Protein AF-A0A960UZA4-F1 (afdb_monomer_lite)

Structure (mmCIF, N/CA/C/O backbone):
data_AF-A0A960UZA4-F1
#
_entry.id   AF-A0A960UZA4-F1
#
loop_
_atom_site.group_PDB
_atom_site.id
_atom_site.type_symbol
_atom_site.label_atom_id
_atom_site.label_alt_id
_atom_site.label_comp_id
_atom_site.label_asym_id
_atom_site.label_entity_id
_atom_site.label_seq_id
_atom_site.pdbx_PDB_ins_code
_atom_site.Cartn_x
_atom_site.Cartn_y
_atom_site.Cartn_z
_atom_site.occupancy
_atom_site.B_iso_or_equiv
_atom_site.auth_seq_id
_atom_site.auth_comp_id
_atom_site.auth_asym_id
_atom_site.auth_atom_id
_atom_site.pdbx_PDB_model_num
ATOM 1 N N . MET A 1 1 ? 14.190 11.436 -25.685 1.00 43.66 1 MET A N 1
ATOM 2 C CA . MET A 1 1 ? 12.864 10.957 -26.119 1.00 43.66 1 MET A CA 1
ATOM 3 C C . MET A 1 1 ? 12.050 10.851 -24.860 1.00 43.66 1 MET A C 1
ATOM 5 O O . MET A 1 1 ? 12.507 10.187 -23.941 1.00 43.66 1 MET A O 1
ATOM 9 N N . ASP A 1 2 ? 10.982 11.631 -24.766 1.00 56.88 2 ASP A N 1
ATOM 10 C CA . ASP A 1 2 ? 10.363 11.981 -23.489 1.00 56.88 2 ASP A CA 1
ATOM 11 C C . ASP A 1 2 ? 9.795 10.731 -22.810 1.00 56.88 2 ASP A C 1
ATOM 13 O O . ASP A 1 2 ? 8.869 10.106 -23.314 1.00 56.88 2 ASP A O 1
ATOM 17 N N . SER A 1 3 ? 10.399 10.323 -21.692 1.00 65.19 3 SER A N 1
ATOM 18 C CA . SER A 1 3 ? 10.032 9.119 -20.935 1.00 65.19 3 SER A CA 1
ATOM 19 C C . SER A 1 3 ? 8.901 9.358 -19.929 1.00 65.19 3 SER A C 1
ATOM 21 O O . SER A 1 3 ? 8.613 8.492 -19.103 1.00 65.19 3 SER A O 1
ATOM 23 N N . PHE A 1 4 ? 8.249 10.521 -20.012 1.00 75.38 4 PHE A N 1
ATOM 24 C CA . PHE A 1 4 ? 7.218 10.983 -19.093 1.00 75.38 4 PHE A CA 1
ATOM 25 C C . PHE A 1 4 ? 5.946 11.367 -19.851 1.00 75.38 4 PHE A C 1
ATOM 27 O O . PHE A 1 4 ? 5.950 12.311 -20.643 1.00 75.38 4 PHE A O 1
ATOM 34 N N . PHE A 1 5 ? 4.846 10.667 -19.570 1.00 79.62 5 PHE A N 1
ATOM 35 C CA . PHE A 1 5 ? 3.544 10.923 -20.184 1.00 79.62 5 PHE A CA 1
ATOM 36 C C . PHE A 1 5 ? 2.471 11.132 -19.122 1.00 79.62 5 PHE A C 1
ATOM 38 O O . PHE A 1 5 ? 2.242 10.282 -18.268 1.00 79.62 5 PHE A O 1
ATOM 45 N N . LEU A 1 6 ? 1.760 12.257 -19.202 1.00 82.12 6 LEU A N 1
ATOM 46 C CA . LEU A 1 6 ? 0.575 12.480 -18.381 1.00 82.12 6 LEU A CA 1
ATOM 47 C C . LEU A 1 6 ? -0.647 11.926 -19.105 1.00 82.12 6 LEU A C 1
ATOM 49 O O . LEU A 1 6 ? -1.182 12.539 -20.027 1.00 82.12 6 LEU A O 1
ATOM 53 N N . THR A 1 7 ? -1.075 10.746 -18.682 1.00 84.25 7 THR A N 1
ATOM 54 C CA . THR A 1 7 ? -2.287 10.096 -19.170 1.00 84.25 7 THR A CA 1
ATOM 55 C C . THR A 1 7 ? -3.482 10.457 -18.287 1.00 84.25 7 THR A C 1
ATOM 57 O O . THR A 1 7 ? -3.349 10.957 -17.169 1.00 84.25 7 THR A O 1
ATOM 60 N N . TYR A 1 8 ? -4.695 10.162 -18.759 1.00 84.69 8 TYR A N 1
ATOM 61 C CA . TYR A 1 8 ? -5.894 10.269 -17.921 1.00 84.69 8 TYR A CA 1
ATOM 62 C C . TYR A 1 8 ? -5.751 9.480 -16.604 1.00 84.69 8 TYR A C 1
ATOM 64 O O . TYR A 1 8 ? -6.199 9.926 -15.544 1.00 84.69 8 TYR A O 1
ATOM 72 N N . TYR A 1 9 ? -5.076 8.328 -16.657 1.00 84.06 9 TYR A N 1
ATOM 73 C CA . TYR A 1 9 ? -4.852 7.472 -15.498 1.00 84.06 9 TYR A CA 1
ATOM 74 C C . TYR A 1 9 ? -3.858 8.085 -14.502 1.00 84.06 9 TYR A C 1
ATOM 76 O O . TYR A 1 9 ? -4.127 8.087 -13.301 1.00 84.06 9 TYR A O 1
ATOM 84 N N . SER A 1 10 ? -2.765 8.692 -14.979 1.00 86.06 10 SER A N 1
ATOM 85 C CA . SER A 1 10 ? -1.792 9.354 -14.102 1.00 86.06 10 SER A CA 1
ATOM 86 C C . SER A 1 10 ? -2.421 10.544 -13.363 1.00 86.06 10 SER A C 1
ATOM 88 O O . SER A 1 10 ? -2.261 10.678 -12.149 1.00 86.06 10 SER A O 1
ATOM 90 N N . VAL A 1 11 ? -3.231 11.362 -14.043 1.00 89.31 11 VAL A N 1
ATOM 91 C CA . VAL A 1 11 ? -3.959 12.475 -13.406 1.00 89.31 11 VAL A CA 1
ATOM 92 C C . VAL A 1 11 ? -4.981 11.957 -12.389 1.00 89.31 11 VAL A C 1
ATOM 94 O O . VAL A 1 11 ? -5.061 12.475 -11.276 1.00 89.31 11 VAL A O 1
ATOM 97 N N . SER A 1 12 ? -5.714 10.895 -12.726 1.00 89.19 12 SER A N 1
ATOM 98 C CA . SER A 1 12 ? -6.681 10.271 -11.812 1.00 89.19 12 SER A CA 1
ATOM 99 C C . SER A 1 12 ? -6.009 9.710 -10.555 1.00 89.19 12 SER A C 1
ATOM 101 O O . SER A 1 12 ? -6.503 9.919 -9.446 1.00 89.19 12 SER A O 1
ATOM 103 N N . SER A 1 13 ? -4.843 9.071 -10.698 1.00 89.62 13 SER A N 1
ATOM 104 C CA . SER A 1 13 ? -4.066 8.585 -9.552 1.00 89.62 13 SER A CA 1
ATOM 105 C C . SER A 1 13 ? -3.574 9.724 -8.650 1.00 89.62 13 SER A C 1
ATOM 107 O O . SER A 1 13 ? -3.646 9.607 -7.431 1.00 89.62 13 SER A O 1
ATOM 109 N N . LEU A 1 14 ? -3.180 10.878 -9.200 1.00 91.38 14 LEU A N 1
ATOM 110 C CA . LEU A 1 14 ? -2.804 12.048 -8.395 1.00 91.38 14 LEU A CA 1
ATOM 111 C C . LEU A 1 14 ? -3.976 12.577 -7.558 1.00 91.38 14 LEU A C 1
ATOM 113 O O . LEU A 1 14 ? -3.792 12.941 -6.397 1.00 91.38 14 LEU A O 1
ATOM 117 N N . ILE A 1 15 ? -5.190 12.576 -8.112 1.00 92.56 15 ILE A N 1
ATOM 118 C CA . ILE A 1 15 ? -6.398 12.950 -7.363 1.00 92.56 15 ILE A CA 1
ATOM 119 C C . ILE A 1 15 ? -6.634 11.953 -6.220 1.00 92.56 15 ILE A C 1
ATOM 121 O O . ILE A 1 15 ? -6.834 12.368 -5.077 1.00 92.56 15 ILE A O 1
ATOM 125 N N . GLY A 1 16 ? -6.554 10.648 -6.505 1.00 91.62 16 GLY A N 1
ATOM 126 C CA . GLY A 1 16 ? -6.696 9.590 -5.500 1.00 91.62 16 GLY A CA 1
ATOM 127 C C . GLY A 1 16 ? -5.647 9.675 -4.386 1.00 91.62 16 GLY A C 1
ATOM 128 O O . GLY A 1 16 ? -5.981 9.533 -3.209 1.00 91.62 16 GLY A O 1
ATOM 129 N N . LEU A 1 17 ? -4.399 9.991 -4.741 1.00 93.75 17 LEU A N 1
ATOM 130 C CA . LEU A 1 17 ? -3.301 10.245 -3.810 1.00 93.75 17 LEU A CA 1
ATOM 131 C C . LEU A 1 17 ? -3.643 11.388 -2.852 1.00 93.75 17 LEU A C 1
ATOM 133 O O . LEU A 1 17 ? -3.597 11.211 -1.634 1.00 93.75 17 LEU A O 1
ATOM 137 N N . VAL A 1 18 ? -3.979 12.559 -3.402 1.00 94.38 18 VAL A N 1
ATOM 138 C CA . VAL A 1 18 ? -4.255 13.763 -2.610 1.00 94.38 18 VAL A CA 1
ATOM 139 C C . VAL A 1 18 ? -5.467 13.535 -1.717 1.00 94.38 18 VAL A C 1
ATOM 141 O O . VAL A 1 18 ? -5.410 13.838 -0.528 1.00 94.38 18 VAL A O 1
ATOM 144 N N . MET A 1 19 ? -6.543 12.955 -2.246 1.00 94.31 19 MET A N 1
ATOM 145 C CA . MET A 1 19 ? -7.752 12.682 -1.473 1.00 94.31 19 MET A CA 1
ATOM 146 C C . MET A 1 19 ? -7.490 11.676 -0.344 1.00 94.31 19 MET A C 1
ATOM 148 O O . MET A 1 19 ? -7.834 11.946 0.806 1.00 94.31 19 MET A O 1
ATOM 152 N N . GLY A 1 20 ? -6.834 10.550 -0.639 1.00 93.25 20 GLY A N 1
ATOM 153 C CA . GLY A 1 20 ? -6.531 9.517 0.354 1.00 93.25 20 GLY A CA 1
ATOM 154 C C . GLY A 1 20 ? -5.622 10.027 1.473 1.00 93.25 20 GLY A C 1
ATOM 155 O O . GLY A 1 20 ? -5.919 9.833 2.653 1.00 93.25 20 GLY A O 1
ATOM 156 N N . LEU A 1 21 ? -4.557 10.756 1.120 1.00 93.50 21 LEU A N 1
ATOM 157 C CA . LEU A 1 21 ? -3.631 11.322 2.101 1.00 93.50 21 LEU A CA 1
ATOM 158 C C . LEU A 1 21 ? -4.269 12.438 2.928 1.00 93.50 21 LEU A C 1
ATOM 160 O O . LEU A 1 21 ? -4.145 12.422 4.150 1.00 93.50 21 LEU A O 1
ATOM 164 N N . THR A 1 22 ? -4.971 13.388 2.307 1.00 94.50 22 THR A N 1
ATOM 165 C CA . THR A 1 22 ? -5.594 14.503 3.044 1.00 94.50 22 THR A CA 1
ATOM 166 C C . THR A 1 22 ? -6.679 14.012 3.995 1.00 94.50 22 THR A C 1
ATOM 168 O O . THR A 1 22 ? -6.674 14.399 5.163 1.00 94.50 22 THR A O 1
ATOM 171 N N . MET A 1 23 ? -7.557 13.107 3.548 1.00 93.38 23 MET A N 1
ATOM 172 C CA . MET A 1 23 ? -8.574 12.506 4.412 1.00 93.38 23 MET A CA 1
ATOM 173 C C . MET A 1 23 ? -7.943 11.665 5.520 1.00 93.38 23 MET A C 1
ATOM 175 O O . MET A 1 23 ? -8.324 11.794 6.681 1.00 93.38 23 MET A O 1
ATOM 179 N N . GLY A 1 24 ? -6.960 10.827 5.189 1.00 92.44 24 GLY A N 1
ATOM 180 C CA . GLY A 1 24 ? -6.265 9.996 6.165 1.00 92.44 24 GLY A CA 1
ATOM 181 C C . GLY A 1 24 ? -5.569 10.819 7.253 1.00 92.44 24 GLY A C 1
ATOM 182 O O . GLY A 1 24 ? -5.762 10.563 8.441 1.00 92.44 24 GLY A O 1
ATOM 183 N N . ILE A 1 25 ? -4.832 11.864 6.867 1.00 92.69 25 ILE A N 1
ATOM 184 C CA . ILE A 1 25 ? -4.193 12.797 7.806 1.00 92.69 25 ILE A CA 1
ATOM 185 C C . ILE A 1 25 ? -5.250 13.516 8.645 1.00 92.69 25 ILE A C 1
ATOM 187 O O . ILE A 1 25 ? -5.115 13.567 9.865 1.00 92.69 25 ILE A O 1
ATOM 191 N N . TYR A 1 26 ? -6.330 14.002 8.027 1.00 93.19 26 TYR A N 1
ATOM 192 C CA . TYR A 1 26 ? -7.428 14.650 8.742 1.00 93.19 26 TYR A CA 1
ATOM 193 C C . TYR A 1 26 ? -8.022 13.740 9.825 1.00 93.19 26 TYR A C 1
ATOM 195 O O . TYR A 1 26 ? -8.161 14.164 10.973 1.00 93.19 26 TYR A O 1
ATOM 203 N N . PHE A 1 27 ? -8.297 12.471 9.506 1.00 91.12 27 PHE A N 1
ATOM 204 C CA . PHE A 1 27 ? -8.804 11.499 10.478 1.00 91.12 27 PHE A CA 1
ATOM 205 C C . PHE A 1 27 ? -7.823 11.232 11.632 1.00 91.12 27 PHE A C 1
ATOM 207 O O . PHE A 1 27 ? -8.271 11.019 12.761 1.00 91.12 27 PHE A O 1
ATOM 214 N N . LEU A 1 28 ? -6.506 11.289 11.395 1.00 89.50 28 LEU A N 1
ATOM 215 C CA . LEU A 1 28 ? -5.500 11.222 12.466 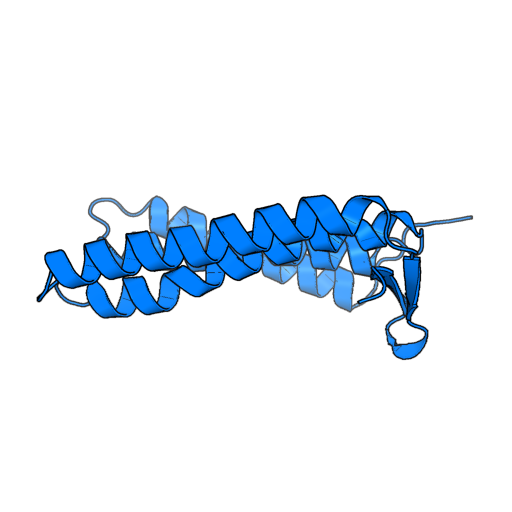1.00 89.50 28 LEU A CA 1
ATOM 216 C C . LEU A 1 28 ? -5.440 12.502 13.309 1.00 89.50 28 LEU A C 1
ATOM 218 O O . LEU A 1 28 ? -5.172 12.423 14.507 1.00 89.50 28 LEU A O 1
ATOM 222 N N . SER A 1 29 ? -5.692 13.668 12.709 1.00 90.31 29 SER A N 1
ATOM 223 C CA . SER A 1 29 ? -5.675 14.966 13.395 1.00 90.31 29 SER A CA 1
ATOM 224 C C . SER A 1 29 ? -6.861 15.180 14.341 1.00 90.31 29 SER A C 1
ATOM 226 O O . SER A 1 29 ? -6.796 16.053 15.209 1.00 90.31 29 SER A O 1
ATOM 228 N N . VAL A 1 30 ? -7.940 14.400 14.218 1.00 90.62 30 VAL A N 1
ATOM 229 C CA . VAL A 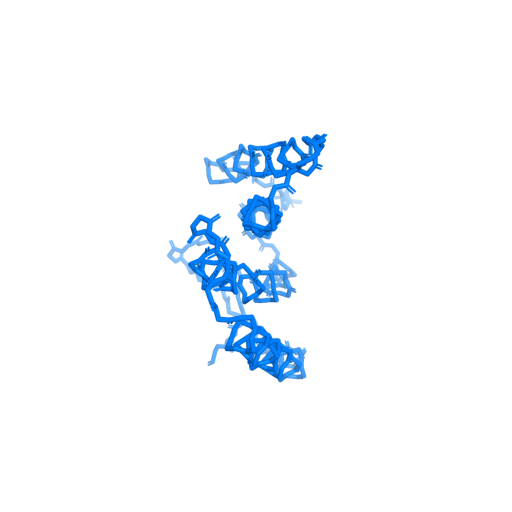1 30 ? -9.095 14.497 15.122 1.00 90.62 30 VAL A CA 1
ATOM 230 C C . VAL A 1 30 ? -8.700 14.087 16.547 1.00 90.62 30 VAL A C 1
ATOM 232 O O . VAL A 1 30 ? -8.339 12.940 16.827 1.00 90.62 30 VAL A O 1
ATOM 235 N N . ARG A 1 31 ? -8.809 15.040 17.481 1.00 77.75 31 ARG A N 1
ATOM 236 C CA . ARG A 1 31 ? -8.557 14.834 18.916 1.00 77.75 31 ARG A CA 1
ATOM 237 C C . ARG A 1 31 ? -9.648 13.933 19.516 1.00 77.75 31 ARG A C 1
ATOM 239 O O . ARG A 1 31 ? -10.824 14.133 19.236 1.00 77.75 31 ARG A O 1
ATOM 246 N N . ASN A 1 32 ? -9.261 12.967 20.356 1.00 79.56 32 ASN A N 1
ATOM 247 C CA . ASN A 1 32 ? -10.129 11.900 20.898 1.00 79.56 32 ASN A CA 1
ATOM 248 C C . ASN A 1 32 ? -10.702 10.930 19.845 1.00 79.56 32 ASN A C 1
ATOM 250 O O . ASN A 1 32 ? -11.786 10.376 20.026 1.00 79.56 32 ASN A O 1
ATOM 254 N N . SER A 1 33 ? -9.966 10.686 18.758 1.00 79.38 33 SER A N 1
ATOM 255 C CA . SER A 1 33 ? -10.337 9.681 17.760 1.00 79.38 33 SER A CA 1
ATOM 256 C C . SER A 1 33 ? -10.357 8.261 18.348 1.00 79.38 33 SER A C 1
ATOM 258 O O . SER A 1 33 ? -9.458 7.838 19.085 1.00 79.38 33 SER A O 1
ATOM 260 N N . SER A 1 34 ? -11.412 7.508 18.022 1.00 86.19 34 SER A N 1
ATOM 261 C CA . SER A 1 34 ? -11.559 6.109 18.434 1.00 86.19 34 SER A CA 1
ATOM 262 C C . SER A 1 34 ? -10.504 5.224 17.759 1.00 86.19 34 SER A C 1
ATOM 264 O O . SER A 1 34 ? -9.952 5.571 16.714 1.00 86.19 34 SER A O 1
ATOM 266 N N . SER A 1 35 ? -10.235 4.041 18.325 1.00 84.88 35 SER A N 1
ATOM 267 C CA . SER A 1 35 ? -9.299 3.081 17.712 1.00 84.88 35 SER A CA 1
ATOM 268 C C . SER A 1 35 ? -9.699 2.734 16.268 1.00 84.88 35 SER A C 1
ATOM 270 O O . SER A 1 35 ? -8.851 2.682 15.382 1.00 84.88 35 SER A O 1
ATOM 272 N N . ALA A 1 36 ? -11.004 2.603 16.002 1.00 87.38 36 ALA A N 1
ATOM 273 C CA . ALA A 1 36 ? -11.533 2.381 14.657 1.00 87.38 36 ALA A CA 1
ATOM 274 C C . ALA A 1 36 ? -11.162 3.521 13.692 1.00 87.38 36 ALA A C 1
ATOM 276 O O . ALA A 1 36 ? -10.714 3.269 12.580 1.00 87.38 36 ALA A O 1
ATOM 277 N N . MET A 1 37 ? -11.260 4.777 14.130 1.00 90.12 37 MET A N 1
ATOM 278 C CA . MET A 1 37 ? -10.929 5.940 13.301 1.00 90.12 37 MET A CA 1
ATOM 279 C C . MET A 1 37 ? -9.447 5.967 12.897 1.00 90.12 37 MET A C 1
ATOM 281 O O . MET A 1 37 ? -9.126 6.361 11.781 1.00 90.12 37 MET A O 1
ATOM 285 N N . LYS A 1 38 ? -8.546 5.461 13.752 1.00 90.25 38 LYS A N 1
ATOM 286 C CA . LYS A 1 38 ? -7.120 5.306 13.417 1.00 90.25 38 LYS A CA 1
ATOM 287 C C . LYS A 1 38 ? -6.888 4.246 12.339 1.00 90.25 38 LYS A C 1
ATOM 289 O O . LYS A 1 38 ? -6.092 4.472 11.434 1.00 90.25 38 LYS A O 1
ATOM 294 N N . PHE A 1 39 ? -7.602 3.118 12.394 1.00 92.31 39 PHE A N 1
ATOM 295 C CA . PHE A 1 39 ? -7.538 2.105 11.333 1.00 92.31 39 PHE A CA 1
ATOM 296 C C . PHE A 1 39 ? -8.168 2.595 10.024 1.00 92.31 39 PHE A C 1
ATOM 298 O O . PHE A 1 39 ? -7.639 2.300 8.956 1.00 92.31 39 PHE A O 1
ATOM 305 N N . LEU A 1 40 ? -9.237 3.397 10.089 1.00 92.69 40 LEU A N 1
ATOM 306 C CA . LEU A 1 40 ? -9.806 4.053 8.907 1.00 92.69 40 LEU A CA 1
ATOM 307 C C . LEU A 1 40 ? -8.813 5.038 8.283 1.00 92.69 40 LEU A C 1
ATOM 309 O O . LEU A 1 40 ? -8.643 5.068 7.069 1.00 92.69 40 LEU A O 1
ATOM 313 N N . ALA A 1 41 ? -8.123 5.814 9.115 1.00 93.25 41 ALA A N 1
ATOM 314 C CA . ALA A 1 41 ? -7.087 6.714 8.645 1.00 93.25 41 ALA A CA 1
ATOM 315 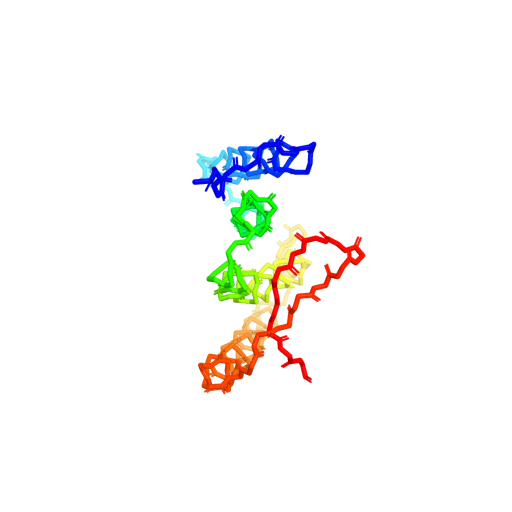C C . ALA A 1 41 ? -5.930 5.958 7.979 1.00 93.25 41 ALA A C 1
ATOM 317 O O . ALA A 1 41 ? -5.495 6.337 6.897 1.00 93.25 41 ALA A O 1
ATOM 318 N N . MET A 1 42 ? -5.479 4.855 8.586 1.00 93.62 42 MET A N 1
ATOM 319 C CA . MET A 1 42 ? -4.463 3.974 8.004 1.00 93.62 42 MET A CA 1
ATOM 320 C C . MET A 1 42 ? -4.902 3.435 6.636 1.00 93.62 42 MET A C 1
ATOM 322 O O . MET A 1 42 ? -4.121 3.495 5.693 1.00 93.62 42 MET A O 1
ATOM 326 N N . LEU A 1 43 ? -6.154 2.975 6.506 1.00 94.88 43 LEU A N 1
ATOM 327 C CA . LEU A 1 43 ? -6.722 2.520 5.232 1.00 94.88 43 LEU A CA 1
ATOM 328 C C . LEU A 1 43 ? -6.604 3.601 4.149 1.00 94.88 43 LEU A C 1
ATOM 330 O O . LEU A 1 43 ? -6.137 3.318 3.050 1.00 94.88 43 LEU A O 1
ATOM 334 N N . LEU A 1 44 ? -7.006 4.833 4.468 1.00 94.50 44 LEU A N 1
ATOM 335 C CA . LEU A 1 44 ? -7.009 5.956 3.527 1.00 94.50 44 LEU A CA 1
ATOM 336 C C . LEU A 1 44 ? -5.596 6.401 3.140 1.00 94.50 44 LEU A C 1
ATOM 338 O O . LEU A 1 44 ? -5.346 6.682 1.969 1.00 94.50 44 LEU A O 1
ATOM 342 N N . ILE A 1 45 ? -4.662 6.409 4.095 1.00 94.75 45 ILE A N 1
ATOM 343 C CA . ILE A 1 45 ? -3.252 6.706 3.824 1.00 94.75 45 ILE A CA 1
ATOM 344 C C . ILE A 1 45 ? -2.663 5.639 2.904 1.00 94.75 45 ILE A C 1
ATOM 346 O O . ILE A 1 45 ? -2.072 5.990 1.888 1.00 94.75 45 ILE A O 1
ATOM 350 N N . CYS A 1 46 ? -2.866 4.351 3.204 1.00 93.94 46 CYS A N 1
ATOM 351 C CA . CYS A 1 46 ? -2.385 3.268 2.349 1.00 93.94 46 CYS A CA 1
ATOM 352 C C . CYS A 1 46 ? -3.014 3.329 0.948 1.00 93.94 46 CYS A C 1
ATOM 354 O O . CYS A 1 46 ? -2.297 3.198 -0.042 1.00 93.94 46 CYS A O 1
ATOM 356 N N . ALA A 1 47 ? -4.318 3.603 0.843 1.00 93.00 47 ALA A N 1
ATOM 357 C CA . ALA A 1 47 ? -4.988 3.795 -0.442 1.00 93.00 47 ALA A CA 1
ATOM 358 C C . ALA A 1 47 ? -4.383 4.971 -1.231 1.00 93.00 47 ALA A C 1
ATOM 360 O O . ALA A 1 47 ? -4.117 4.847 -2.427 1.00 93.00 47 ALA A O 1
ATOM 361 N N . GLY A 1 48 ? -4.090 6.091 -0.565 1.00 93.31 48 GLY A N 1
ATOM 362 C CA . GLY A 1 48 ? -3.364 7.213 -1.159 1.00 93.31 48 GLY A CA 1
ATOM 363 C C . GLY A 1 48 ? -1.969 6.801 -1.638 1.00 93.31 48 GLY A C 1
ATOM 364 O O . GLY A 1 48 ? -1.622 7.023 -2.792 1.00 93.31 48 GLY A O 1
ATOM 365 N N . SER A 1 49 ? -1.188 6.119 -0.800 1.00 93.00 49 SER A N 1
ATOM 366 C CA . SER A 1 49 ? 0.155 5.642 -1.147 1.00 93.00 49 SER A CA 1
ATOM 367 C C . SER A 1 49 ? 0.169 4.663 -2.327 1.00 93.00 49 SER A C 1
ATOM 369 O O . SER A 1 49 ? 1.084 4.728 -3.144 1.00 93.00 49 SER A O 1
ATOM 371 N N . MET A 1 50 ? -0.849 3.807 -2.486 1.00 93.19 50 MET A N 1
ATOM 372 C CA . MET A 1 50 ? -0.971 2.949 -3.676 1.00 93.19 50 MET A CA 1
ATOM 373 C C . MET A 1 50 ? -1.078 3.761 -4.968 1.00 93.19 50 MET A C 1
ATOM 375 O O . MET A 1 50 ? -0.523 3.370 -5.993 1.00 93.19 50 MET A O 1
ATOM 379 N N . ASN A 1 51 ? -1.738 4.919 -4.921 1.00 92.50 51 ASN A N 1
ATOM 380 C CA . ASN A 1 51 ? -1.853 5.789 -6.083 1.00 92.50 51 ASN A CA 1
ATOM 381 C C . ASN A 1 51 ? -0.507 6.392 -6.519 1.00 92.50 51 ASN A C 1
ATOM 383 O O . ASN A 1 51 ? -0.348 6.676 -7.702 1.00 92.50 51 ASN A O 1
ATOM 387 N N . VAL A 1 52 ? 0.493 6.508 -5.631 1.00 91.44 52 VAL A N 1
ATOM 388 C CA . VAL A 1 52 ? 1.868 6.874 -6.038 1.00 91.44 52 VAL A CA 1
ATOM 389 C C . VAL A 1 52 ? 2.437 5.829 -6.991 1.00 91.44 52 VAL A C 1
ATOM 391 O O . VAL A 1 52 ? 3.020 6.164 -8.018 1.00 91.44 52 VAL A O 1
ATOM 394 N N . ALA A 1 53 ? 2.253 4.552 -6.666 1.00 89.94 53 ALA A N 1
ATOM 395 C CA . ALA A 1 53 ? 2.768 3.466 -7.482 1.00 89.94 53 ALA A CA 1
ATOM 396 C C . ALA A 1 53 ? 2.066 3.404 -8.847 1.00 89.94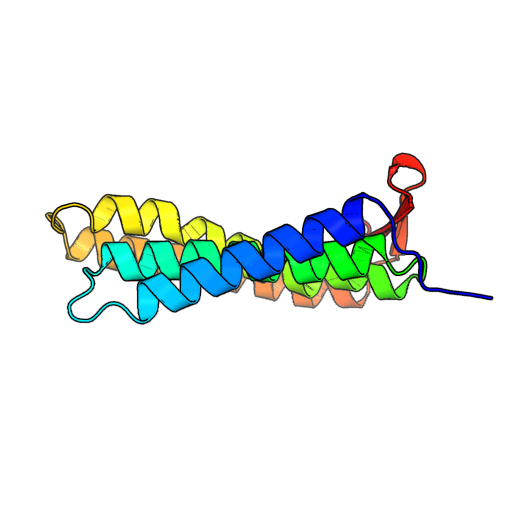 53 ALA A C 1
ATOM 398 O O . ALA A 1 53 ? 2.721 3.246 -9.875 1.00 89.94 53 ALA A O 1
ATOM 399 N N . TYR A 1 54 ? 0.749 3.617 -8.871 1.00 87.94 54 TYR A N 1
ATOM 400 C CA . TYR A 1 54 ? -0.019 3.718 -10.114 1.00 87.94 54 TYR A CA 1
ATOM 401 C C . TYR A 1 54 ? 0.385 4.925 -10.963 1.00 87.94 54 TYR A C 1
ATOM 403 O O . TYR A 1 54 ? 0.473 4.815 -12.187 1.00 87.94 54 TYR A O 1
ATOM 411 N N . PHE A 1 55 ? 0.697 6.058 -10.333 1.00 89.88 55 PHE A N 1
ATOM 412 C CA . PHE A 1 55 ? 1.242 7.217 -11.029 1.00 89.88 55 PHE A CA 1
ATOM 413 C C . PHE A 1 55 ? 2.582 6.888 -11.695 1.00 89.88 55 PHE A C 1
ATOM 415 O O . PHE A 1 55 ? 2.754 7.176 -12.877 1.00 89.88 55 PHE A O 1
ATOM 422 N N . ILE A 1 56 ? 3.502 6.227 -10.981 1.00 87.00 56 ILE A N 1
ATOM 423 C CA . ILE A 1 56 ? 4.796 5.798 -11.538 1.00 87.00 56 ILE A CA 1
ATOM 424 C C . ILE A 1 56 ? 4.575 4.855 -12.729 1.00 87.00 56 ILE A C 1
ATOM 426 O O . ILE A 1 56 ? 5.100 5.103 -13.811 1.00 87.00 56 ILE A O 1
ATOM 430 N N . SER A 1 57 ? 3.742 3.826 -12.560 1.00 85.62 57 SER A N 1
ATOM 431 C CA . SER A 1 57 ? 3.476 2.831 -13.607 1.00 85.62 57 SER A CA 1
ATOM 432 C C . SER A 1 57 ? 2.841 3.413 -14.870 1.00 85.62 57 SER A C 1
ATOM 434 O O . SER A 1 57 ? 3.032 2.863 -15.948 1.00 85.62 57 SER A O 1
ATOM 436 N N . SER A 1 58 ? 2.043 4.474 -14.741 1.00 85.00 58 SER A N 1
ATOM 437 C CA . SER A 1 58 ? 1.315 5.077 -15.865 1.00 85.00 58 SER A CA 1
ATOM 438 C C . SER A 1 58 ? 2.016 6.277 -16.488 1.00 85.00 58 SER A C 1
ATOM 440 O O . SER A 1 58 ? 1.644 6.680 -17.590 1.00 85.00 58 SER A O 1
ATOM 442 N N . SER A 1 59 ? 3.001 6.851 -15.792 1.00 84.81 59 SER A N 1
ATOM 443 C CA . SER A 1 59 ? 3.748 8.015 -16.272 1.00 84.81 59 SER A CA 1
ATOM 444 C C . SER A 1 59 ? 5.066 7.638 -16.937 1.00 84.81 59 SER A C 1
ATOM 446 O O . SER A 1 59 ? 5.508 8.361 -17.826 1.00 84.81 59 SER A O 1
ATOM 448 N N . PHE A 1 60 ? 5.681 6.521 -16.532 1.00 83.25 60 PHE A N 1
ATOM 449 C CA . PHE A 1 60 ? 6.971 6.064 -17.047 1.00 83.25 60 PHE A CA 1
ATOM 450 C C . PHE A 1 60 ? 6.814 4.794 -17.892 1.00 83.25 60 PHE A C 1
ATOM 452 O O . PHE A 1 60 ? 6.340 3.770 -17.410 1.00 83.25 60 PHE A O 1
ATOM 459 N N . ILE A 1 61 ? 7.273 4.847 -19.147 1.00 75.56 61 ILE A N 1
ATOM 460 C CA . ILE A 1 61 ? 7.294 3.700 -20.085 1.00 75.56 61 ILE A CA 1
ATOM 461 C C . ILE A 1 61 ? 8.633 2.940 -19.994 1.00 75.56 61 ILE A C 1
ATOM 463 O O . ILE A 1 61 ? 8.917 2.028 -20.765 1.00 75.56 61 ILE A O 1
ATOM 467 N N . GLU A 1 62 ? 9.494 3.296 -19.046 1.00 81.00 62 GLU A N 1
ATOM 468 C CA . GLU A 1 62 ? 10.773 2.619 -18.847 1.00 81.00 62 GLU A CA 1
ATOM 469 C C . GLU A 1 62 ? 10.596 1.296 -18.081 1.00 81.00 62 GLU A C 1
ATOM 471 O O . GLU A 1 62 ? 9.737 1.216 -17.202 1.00 81.00 62 GLU A O 1
ATOM 476 N N . PRO A 1 63 ? 11.442 0.274 -18.323 1.00 77.75 63 PRO A N 1
ATOM 477 C CA . PRO A 1 63 ? 11.390 -0.996 -17.590 1.00 77.75 63 PRO A CA 1
ATOM 478 C C . PRO A 1 63 ? 11.492 -0.830 -16.068 1.00 77.75 63 PRO A C 1
ATOM 480 O O . PRO A 1 63 ? 10.903 -1.597 -15.310 1.00 77.75 63 PRO A O 1
ATOM 483 N N . LEU A 1 64 ? 12.178 0.222 -15.608 1.00 76.88 64 LEU A N 1
ATOM 484 C CA . LEU A 1 64 ? 12.277 0.578 -14.191 1.00 76.88 64 LEU A CA 1
ATOM 485 C C . LEU A 1 64 ? 10.913 0.879 -13.546 1.00 76.88 64 LEU A C 1
ATOM 487 O O . LEU A 1 64 ? 10.766 0.737 -12.334 1.00 76.88 64 LEU A O 1
ATOM 491 N N . ALA A 1 65 ? 9.893 1.233 -14.332 1.00 80.00 65 ALA A N 1
ATOM 492 C CA . ALA A 1 65 ? 8.542 1.446 -13.830 1.00 80.00 65 ALA A CA 1
ATOM 493 C C . ALA A 1 65 ? 7.912 0.164 -13.260 1.00 80.00 65 ALA A C 1
ATOM 495 O O . ALA A 1 65 ? 7.030 0.266 -12.411 1.00 80.00 65 ALA A O 1
ATOM 496 N N . ALA A 1 66 ? 8.386 -1.036 -13.627 1.00 82.12 66 ALA A N 1
ATOM 497 C CA . ALA A 1 66 ? 7.922 -2.305 -13.050 1.00 82.12 66 ALA A CA 1
ATOM 498 C C . ALA A 1 66 ? 8.125 -2.387 -11.526 1.00 82.12 66 ALA A C 1
ATOM 500 O O . ALA A 1 66 ? 7.345 -3.022 -10.813 1.00 82.12 66 ALA A O 1
ATOM 501 N N . TYR A 1 67 ? 9.120 -1.669 -10.997 1.00 85.25 67 TYR A N 1
ATOM 502 C CA . TYR A 1 67 ? 9.388 -1.603 -9.562 1.00 85.25 67 TYR A CA 1
ATOM 503 C C . TYR A 1 67 ? 8.323 -0.829 -8.773 1.00 85.25 67 TYR A C 1
ATOM 505 O O . TYR A 1 67 ? 8.356 -0.834 -7.545 1.00 85.25 67 TYR A O 1
ATOM 513 N N . HIS A 1 68 ? 7.306 -0.247 -9.422 1.00 87.25 68 HIS A N 1
ATOM 514 C CA . HIS A 1 68 ? 6.117 0.246 -8.720 1.00 87.25 68 HIS A CA 1
ATOM 515 C C . HIS A 1 68 ? 5.457 -0.855 -7.861 1.00 87.25 68 HIS A C 1
ATOM 517 O O . HIS A 1 68 ? 4.871 -0.552 -6.816 1.00 87.25 68 HIS A O 1
ATOM 523 N N . ARG A 1 69 ? 5.608 -2.138 -8.238 1.00 87.31 69 ARG A N 1
ATOM 524 C CA . ARG A 1 69 ? 5.137 -3.281 -7.441 1.00 87.31 69 ARG A CA 1
ATOM 525 C C . ARG A 1 69 ? 5.766 -3.365 -6.050 1.00 87.31 69 ARG A C 1
ATOM 527 O O . ARG A 1 69 ? 5.122 -3.838 -5.117 1.00 87.31 69 ARG A O 1
ATOM 534 N N . TRP A 1 70 ? 6.976 -2.836 -5.873 1.00 89.50 70 TRP A N 1
ATOM 535 C CA . TRP A 1 70 ? 7.630 -2.748 -4.563 1.00 89.50 70 TRP A CA 1
ATOM 536 C C . TRP A 1 70 ? 6.918 -1.787 -3.610 1.00 89.50 70 TRP A C 1
ATOM 538 O O . TRP A 1 70 ? 7.151 -1.831 -2.406 1.00 89.50 70 TRP A O 1
ATOM 548 N N . ILE A 1 71 ? 6.023 -0.946 -4.129 1.00 90.62 71 ILE A N 1
ATOM 549 C CA . ILE A 1 71 ? 5.136 -0.097 -3.339 1.00 90.62 71 ILE A CA 1
ATOM 550 C C . ILE A 1 71 ? 3.746 -0.737 -3.252 1.00 90.62 71 ILE A C 1
ATOM 552 O O . ILE A 1 71 ? 3.205 -0.849 -2.153 1.00 90.62 71 ILE A O 1
ATOM 556 N N . THR A 1 72 ? 3.158 -1.190 -4.368 1.00 92.50 72 THR A N 1
ATOM 557 C CA . THR A 1 72 ? 1.774 -1.705 -4.355 1.00 92.50 72 THR A CA 1
ATOM 558 C C . THR A 1 72 ? 1.609 -2.956 -3.501 1.00 92.50 72 THR A C 1
ATOM 560 O O . THR A 1 72 ? 0.617 -3.046 -2.782 1.00 92.50 72 THR A O 1
ATOM 563 N N . VAL A 1 73 ? 2.562 -3.893 -3.528 1.00 92.19 73 VAL A N 1
ATOM 564 C CA . VAL A 1 73 ? 2.478 -5.152 -2.773 1.00 92.19 73 VAL A CA 1
ATOM 565 C C . VAL A 1 73 ? 2.485 -4.911 -1.259 1.00 92.19 73 VAL A C 1
ATOM 567 O O . VAL A 1 73 ? 1.506 -5.287 -0.607 1.00 92.19 73 VAL A O 1
ATOM 570 N N . PRO A 1 74 ? 3.502 -4.259 -0.657 1.00 93.00 74 PRO A N 1
ATOM 571 C CA . PRO A 1 74 ? 3.502 -4.042 0.788 1.00 93.00 74 PRO A CA 1
ATOM 572 C C . PRO A 1 74 ? 2.370 -3.121 1.241 1.00 93.00 74 PRO A C 1
ATOM 574 O O . PRO A 1 74 ? 1.716 -3.407 2.243 1.00 93.00 74 PRO A O 1
ATOM 577 N N . VAL A 1 75 ? 2.099 -2.039 0.504 1.00 93.81 75 VAL A N 1
ATOM 578 C CA . VAL A 1 75 ? 1.056 -1.078 0.882 1.00 93.81 75 VAL A CA 1
ATOM 579 C C . VAL A 1 75 ? -0.336 -1.690 0.736 1.00 93.81 75 VAL A C 1
ATOM 581 O O . VAL A 1 75 ? -1.166 -1.508 1.623 1.00 93.81 75 VAL A O 1
ATOM 584 N N . GLY A 1 76 ? -0.596 -2.446 -0.331 1.00 93.25 76 GLY A N 1
ATOM 585 C CA . GLY A 1 76 ? -1.871 -3.127 -0.553 1.00 93.25 76 GLY A CA 1
ATOM 586 C C . GLY A 1 76 ? -2.144 -4.205 0.496 1.00 93.25 76 GLY A C 1
ATOM 587 O O . GLY A 1 76 ? -3.251 -4.287 1.031 1.00 93.25 76 GLY A O 1
ATOM 588 N N . LEU A 1 77 ? -1.121 -4.979 0.870 1.00 93.62 77 LEU A N 1
ATOM 589 C CA . LEU A 1 77 ? -1.237 -5.967 1.942 1.00 93.62 77 LEU A CA 1
ATOM 590 C C . LEU A 1 77 ? -1.463 -5.305 3.310 1.00 93.62 77 LEU A C 1
ATOM 592 O O . LEU A 1 77 ? -2.360 -5.727 4.038 1.00 93.62 77 LEU A O 1
ATOM 596 N N . LEU A 1 78 ? -0.750 -4.221 3.636 1.00 93.38 78 LEU A N 1
ATOM 597 C CA . LEU A 1 78 ? -1.015 -3.424 4.845 1.00 93.38 78 LEU A CA 1
ATOM 598 C C . LEU A 1 78 ? -2.436 -2.839 4.853 1.00 93.38 78 LEU A C 1
ATOM 600 O O . LEU A 1 78 ? -3.132 -2.901 5.869 1.00 93.38 78 LEU A O 1
ATOM 604 N N . MET A 1 79 ? -2.898 -2.324 3.711 1.00 93.81 79 MET A N 1
ATOM 605 C CA . MET A 1 79 ? -4.245 -1.777 3.540 1.00 93.81 79 MET A CA 1
ATOM 606 C C . MET A 1 79 ? -5.321 -2.828 3.848 1.00 93.81 79 MET A C 1
ATOM 608 O O . MET A 1 79 ? -6.311 -2.521 4.513 1.00 93.81 79 MET A O 1
ATOM 612 N N . SER A 1 80 ? -5.101 -4.079 3.426 1.00 91.94 80 SER A N 1
ATOM 613 C CA . SER A 1 80 ? -6.035 -5.197 3.628 1.00 91.94 80 SER A CA 1
ATOM 614 C C . SER A 1 80 ? -6.295 -5.542 5.102 1.00 91.94 80 SER A C 1
ATOM 616 O O . SER A 1 80 ? -7.324 -6.133 5.429 1.00 91.94 80 SER A O 1
ATOM 618 N N . MET A 1 81 ? -5.410 -5.130 6.017 1.00 93.62 81 MET A N 1
ATOM 619 C CA . MET A 1 81 ? -5.580 -5.353 7.456 1.00 93.62 81 MET A CA 1
ATOM 620 C C . MET A 1 81 ? -6.651 -4.440 8.069 1.00 93.62 81 MET A C 1
ATOM 622 O O . MET A 1 81 ? -7.329 -4.810 9.033 1.00 93.62 81 MET A O 1
ATOM 626 N N . ALA A 1 82 ? -6.801 -3.228 7.530 1.00 92.56 82 ALA A N 1
ATOM 627 C CA . ALA A 1 82 ? -7.608 -2.182 8.143 1.00 92.56 82 ALA A CA 1
ATOM 628 C C . ALA A 1 82 ? -9.109 -2.529 8.259 1.00 92.56 82 ALA A C 1
ATOM 630 O O . ALA A 1 82 ? -9.664 -2.294 9.334 1.00 92.56 82 ALA A O 1
ATOM 631 N N . PRO A 1 83 ? -9.783 -3.132 7.252 1.00 91.19 83 PRO A N 1
ATOM 632 C CA . PRO A 1 83 ? -11.202 -3.494 7.349 1.00 91.19 83 PRO A CA 1
ATOM 633 C C . PRO A 1 83 ? -11.508 -4.477 8.484 1.00 91.19 83 PRO A C 1
ATOM 635 O O . PRO A 1 83 ? -12.485 -4.311 9.215 1.00 91.19 83 PRO A O 1
ATOM 638 N N . ALA A 1 84 ? -10.653 -5.479 8.683 1.00 91.25 84 ALA A N 1
ATOM 639 C CA . ALA A 1 84 ? -10.835 -6.448 9.755 1.00 91.25 84 ALA A CA 1
ATOM 640 C C . ALA A 1 84 ? -10.646 -5.801 11.138 1.00 91.25 84 ALA A C 1
ATOM 642 O O . ALA A 1 84 ? -11.431 -6.046 12.055 1.00 91.25 84 ALA A O 1
ATOM 643 N N . GLN A 1 85 ? -9.651 -4.921 11.289 1.00 92.62 85 GLN A N 1
ATOM 644 C CA . GLN A 1 85 ? -9.449 -4.190 12.542 1.00 92.62 85 GLN A CA 1
ATOM 645 C C . GLN A 1 85 ? -10.552 -3.164 12.816 1.00 92.62 85 GLN A C 1
ATOM 647 O O . GLN A 1 85 ? -10.935 -2.984 13.974 1.00 92.62 85 GLN A O 1
ATOM 652 N N . LEU A 1 86 ? -11.110 -2.548 11.771 1.00 92.00 86 LEU A N 1
ATOM 653 C CA . LEU A 1 86 ? -12.299 -1.703 11.863 1.00 92.00 86 LEU A CA 1
ATOM 654 C C . LEU A 1 86 ? -13.487 -2.482 12.428 1.00 92.00 86 LEU A C 1
ATOM 656 O O . LEU A 1 86 ? -14.119 -2.012 13.371 1.00 92.00 86 LEU A O 1
ATOM 660 N N . PHE A 1 87 ? -13.736 -3.692 11.920 1.00 90.88 87 PHE A N 1
ATOM 661 C CA . PHE A 1 87 ? -14.817 -4.550 12.402 1.00 90.88 87 PHE A CA 1
ATOM 662 C C . PHE A 1 87 ? -14.669 -4.910 13.888 1.00 90.88 87 PHE A C 1
ATOM 664 O O . PHE A 1 87 ? -15.643 -4.871 14.635 1.00 90.88 87 PHE A O 1
ATOM 671 N N . PHE A 1 88 ? -13.451 -5.205 14.352 1.00 90.50 88 PHE A N 1
ATOM 672 C CA . PHE A 1 88 ? -13.218 -5.517 15.767 1.00 90.50 88 PHE A CA 1
ATOM 673 C C . PHE A 1 88 ? -13.331 -4.305 16.700 1.00 90.50 88 PHE A C 1
ATOM 675 O O . PHE A 1 88 ? -13.688 -4.470 17.867 1.00 90.50 88 PHE A O 1
ATOM 682 N N . HIS A 1 89 ? -13.000 -3.101 16.228 1.00 88.56 89 HIS A N 1
ATOM 683 C CA . HIS A 1 89 ? -12.933 -1.904 17.071 1.00 88.56 89 HIS A CA 1
ATOM 684 C C . HIS A 1 89 ? -14.177 -1.012 16.996 1.00 88.56 89 HIS A C 1
ATOM 686 O O . HIS A 1 89 ? -14.326 -0.139 17.851 1.00 88.56 89 HIS A O 1
ATOM 692 N N . TYR A 1 90 ? -15.064 -1.217 16.019 1.00 87.38 90 TYR A N 1
ATOM 693 C CA . TYR A 1 90 ? -16.290 -0.440 15.853 1.00 87.38 90 TYR A CA 1
ATOM 694 C C . TYR A 1 90 ? -17.537 -1.211 16.327 1.00 87.38 90 TYR A C 1
ATOM 696 O O . TYR A 1 90 ? -17.695 -2.383 15.992 1.00 87.38 90 TYR A O 1
ATOM 704 N N . PRO A 1 91 ? -18.482 -0.583 17.054 1.00 82.44 91 PRO A N 1
ATOM 705 C CA . PRO A 1 91 ? -18.389 0.718 17.727 1.00 82.44 91 PRO A CA 1
ATOM 706 C C . PRO A 1 91 ? -17.611 0.650 19.054 1.00 82.44 91 PRO A C 1
ATOM 708 O O . PRO A 1 91 ? -17.120 1.668 19.523 1.00 82.44 91 PRO A O 1
ATOM 711 N N . ASN A 1 92 ? -17.485 -0.542 19.644 1.00 83.06 92 ASN A N 1
ATOM 712 C CA . ASN A 1 92 ? -16.699 -0.821 20.844 1.00 83.06 92 ASN A CA 1
ATOM 713 C C . ASN A 1 92 ? -16.055 -2.204 20.711 1.00 83.06 92 ASN A C 1
ATOM 715 O O . ASN A 1 92 ? -16.689 -3.140 20.219 1.00 83.06 92 ASN A O 1
ATOM 719 N N . ASN A 1 93 ? -14.824 -2.352 21.201 1.00 86.31 93 ASN A N 1
ATOM 720 C 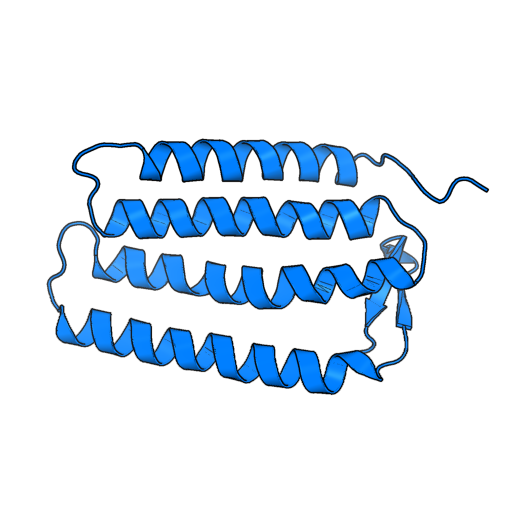CA . ASN A 1 93 ? -14.102 -3.619 21.131 1.00 86.31 93 ASN A CA 1
ATOM 721 C C . ASN A 1 93 ? -14.638 -4.622 22.165 1.00 86.31 93 ASN A C 1
ATOM 723 O O . ASN A 1 93 ? -14.250 -4.598 23.332 1.00 86.31 93 ASN A O 1
ATOM 727 N N . ARG A 1 94 ? -15.535 -5.512 21.723 1.00 86.50 94 ARG A N 1
ATOM 728 C CA . ARG A 1 94 ? -16.150 -6.544 22.578 1.00 86.50 94 ARG A CA 1
ATOM 729 C C . ARG A 1 94 ? -15.177 -7.668 22.942 1.00 86.50 94 ARG A C 1
ATOM 731 O O . ARG A 1 94 ? -15.316 -8.278 23.998 1.00 86.50 94 ARG A O 1
ATOM 738 N N . TRP A 1 95 ? -14.192 -7.940 22.084 1.00 89.62 95 TRP A N 1
ATOM 739 C CA . TRP A 1 95 ? -13.270 -9.071 22.220 1.00 89.62 95 TRP A CA 1
ATOM 740 C C . TRP A 1 95 ? -11.812 -8.638 22.018 1.00 89.62 95 TRP A C 1
ATOM 742 O O . TRP A 1 95 ? -11.190 -8.976 21.006 1.00 89.62 95 TRP A O 1
ATOM 752 N N . PRO A 1 96 ? -11.205 -7.949 23.003 1.00 89.06 96 PRO A N 1
ATOM 753 C CA . PRO A 1 96 ? -9.874 -7.361 22.850 1.00 89.06 96 PRO A CA 1
ATOM 754 C C . PRO A 1 96 ? -8.771 -8.398 22.601 1.00 89.06 96 PRO A C 1
ATOM 756 O O . PRO A 1 96 ? -7.798 -8.111 21.905 1.00 89.06 96 PRO A O 1
ATOM 759 N N . ARG A 1 97 ? -8.927 -9.623 23.125 1.00 91.44 97 ARG A N 1
ATOM 760 C CA . ARG A 1 97 ? -7.991 -10.730 22.867 1.00 91.44 97 ARG A CA 1
ATOM 761 C C . ARG A 1 97 ? -8.066 -11.207 21.416 1.00 91.44 97 ARG A C 1
ATOM 763 O O . ARG A 1 97 ? -7.024 -11.350 20.787 1.00 91.44 97 ARG A O 1
ATOM 770 N N . ALA A 1 98 ? -9.274 -11.394 20.879 1.00 91.12 98 ALA A N 1
ATOM 771 C CA . ALA A 1 98 ? -9.471 -11.804 19.489 1.00 91.12 98 ALA A CA 1
ATOM 772 C C . ALA A 1 98 ? -8.970 -10.727 18.517 1.00 91.12 98 ALA A C 1
ATOM 774 O O . ALA A 1 98 ? -8.242 -11.047 17.583 1.00 91.12 98 ALA A O 1
ATOM 775 N N . ALA A 1 99 ? -9.257 -9.451 18.800 1.00 91.56 99 ALA A N 1
ATOM 776 C CA . ALA A 1 99 ? -8.739 -8.325 18.028 1.00 91.56 99 ALA A CA 1
ATOM 777 C C . ALA A 1 99 ? -7.200 -8.331 17.986 1.00 91.56 99 ALA A C 1
ATOM 779 O O . ALA A 1 99 ? -6.608 -8.279 16.911 1.00 91.56 99 ALA A O 1
ATOM 780 N N . ARG A 1 100 ? -6.537 -8.500 19.139 1.00 91.88 100 ARG A N 1
ATOM 781 C CA . ARG A 1 100 ? -5.069 -8.564 19.209 1.00 91.88 100 ARG A CA 1
ATOM 782 C C . ARG A 1 100 ? -4.492 -9.766 18.461 1.00 91.88 100 ARG A C 1
ATOM 784 O O . ARG A 1 100 ? -3.527 -9.598 17.725 1.00 91.88 100 ARG A O 1
ATOM 791 N N . ILE A 1 101 ? -5.068 -10.956 18.633 1.00 94.31 101 ILE A N 1
ATOM 792 C CA . ILE A 1 101 ? -4.621 -12.164 17.922 1.00 94.31 101 ILE A CA 1
ATOM 793 C C . ILE A 1 101 ? -4.791 -11.970 16.414 1.00 94.31 101 ILE A C 1
ATOM 795 O O . ILE A 1 101 ? -3.854 -12.227 15.666 1.00 94.31 101 ILE A O 1
ATOM 799 N N . SER A 1 102 ? -5.939 -11.445 15.974 1.00 94.25 102 SER A N 1
ATOM 800 C CA . SER A 1 102 ? -6.188 -11.166 14.557 1.00 94.25 102 SER A CA 1
ATOM 801 C C . SER A 1 102 ? -5.163 -10.192 13.978 1.00 94.25 102 SER A C 1
ATOM 803 O O . SER A 1 102 ? -4.677 -10.420 12.879 1.00 94.25 102 SER A O 1
ATOM 805 N N . LEU A 1 103 ? -4.774 -9.161 14.736 1.00 93.50 103 LEU A N 1
ATOM 806 C CA . LEU A 1 103 ? -3.776 -8.184 14.313 1.00 93.50 103 LEU A CA 1
ATOM 807 C C . LEU A 1 103 ? -2.387 -8.819 14.181 1.00 93.50 103 LEU A C 1
ATOM 809 O O . LEU A 1 103 ? -1.692 -8.555 13.207 1.00 93.50 103 LEU A O 1
ATOM 813 N N . ILE A 1 104 ? -1.995 -9.685 15.120 1.00 95.00 104 ILE A N 1
ATOM 814 C CA . ILE A 1 104 ? -0.720 -10.416 15.053 1.00 95.00 104 ILE A CA 1
ATOM 815 C C . ILE A 1 104 ? -0.702 -11.353 13.842 1.00 95.00 104 ILE A C 1
ATOM 817 O O . ILE A 1 104 ? 0.257 -11.339 13.076 1.00 95.00 104 ILE A O 1
ATOM 821 N N . VAL A 1 105 ? -1.768 -12.134 13.642 1.00 95.31 105 VAL A N 1
ATOM 822 C CA . VAL A 1 105 ? -1.889 -13.037 12.488 1.00 95.31 105 VAL A CA 1
ATOM 823 C C . VAL A 1 105 ? -1.823 -12.243 11.186 1.00 95.31 105 VAL A C 1
ATOM 825 O O . VAL A 1 105 ? -1.049 -12.597 10.304 1.00 95.31 105 VAL A O 1
ATOM 828 N N . GLN A 1 106 ? -2.555 -11.130 11.099 1.00 94.38 106 GLN A N 1
ATOM 829 C CA . GLN A 1 106 ? -2.531 -10.242 9.940 1.00 94.38 106 GLN A CA 1
ATOM 830 C C . GLN A 1 106 ? -1.130 -9.694 9.662 1.00 94.38 106 GLN A C 1
ATOM 832 O O . GLN A 1 106 ? -0.677 -9.747 8.524 1.00 94.38 106 GLN A O 1
ATOM 837 N N . LEU A 1 107 ? -0.410 -9.232 10.690 1.00 94.44 107 LEU A N 1
ATOM 838 C CA . LEU A 1 107 ? 0.962 -8.745 10.531 1.00 94.44 107 LEU A CA 1
ATOM 839 C C . LEU A 1 107 ? 1.884 -9.835 9.984 1.00 94.44 107 LEU A C 1
ATOM 841 O O . LEU A 1 107 ? 2.656 -9.565 9.071 1.00 94.44 107 LEU A O 1
ATOM 845 N N . ILE A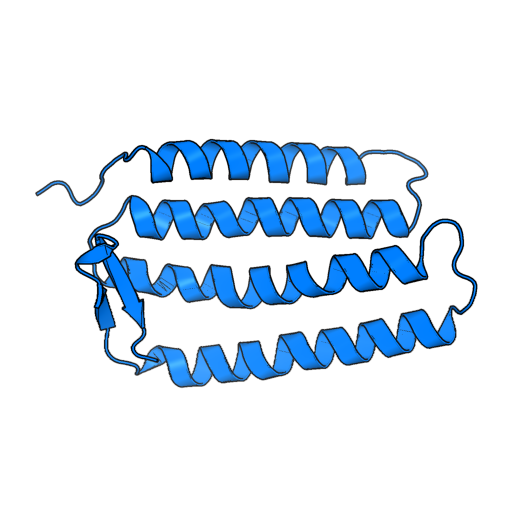 1 108 ? 1.772 -11.069 10.478 1.00 95.12 108 ILE A N 1
ATOM 846 C CA . ILE A 1 108 ? 2.552 -12.204 9.963 1.00 95.12 108 ILE A CA 1
ATOM 847 C C . ILE A 1 108 ? 2.204 -12.468 8.492 1.00 95.12 108 ILE A C 1
ATOM 849 O O . ILE A 1 108 ? 3.105 -12.616 7.667 1.00 95.12 108 ILE A O 1
ATOM 853 N N . THR A 1 109 ? 0.914 -12.464 8.141 1.00 92.94 109 THR A N 1
ATOM 854 C CA . THR A 1 109 ? 0.455 -12.664 6.756 1.00 92.94 109 THR A CA 1
ATOM 855 C C . THR A 1 109 ? 0.777 -11.504 5.818 1.00 92.94 109 THR A C 1
ATOM 857 O O . THR A 1 109 ? 0.696 -11.680 4.612 1.00 92.94 109 THR A O 1
ATOM 860 N N . VAL A 1 110 ? 1.152 -10.333 6.334 1.00 93.69 110 VAL A N 1
ATOM 861 C CA . VAL A 1 110 ? 1.670 -9.228 5.518 1.00 93.69 110 VAL A CA 1
ATOM 862 C C . VAL A 1 110 ? 3.186 -9.334 5.395 1.00 93.69 110 VAL A C 1
ATOM 864 O O . VAL A 1 110 ? 3.715 -9.330 4.290 1.00 93.69 110 VAL A O 1
ATOM 867 N N . VAL A 1 111 ? 3.900 -9.476 6.511 1.00 94.31 111 VAL A N 1
ATOM 868 C CA . VAL A 1 111 ? 5.368 -9.444 6.532 1.00 94.31 111 VAL A CA 1
ATOM 869 C C . VAL A 1 111 ? 5.974 -10.628 5.779 1.00 94.31 111 VAL A C 1
ATOM 871 O O . VAL A 1 111 ? 6.905 -10.420 5.004 1.00 94.31 111 VAL A O 1
ATOM 874 N N . LEU A 1 112 ? 5.457 -11.851 5.961 1.00 94.75 112 LEU A N 1
ATOM 875 C CA . LEU A 1 112 ? 6.041 -13.032 5.316 1.00 94.75 112 LEU A CA 1
ATOM 876 C C . LEU A 1 112 ? 5.919 -12.981 3.784 1.00 94.75 112 LEU A C 1
ATOM 878 O O . LEU A 1 112 ? 6.953 -13.093 3.125 1.00 94.75 112 LEU A O 1
ATOM 882 N N . PRO A 1 113 ? 4.732 -12.759 3.182 1.00 93.62 113 PRO A N 1
ATOM 883 C CA . PRO A 1 113 ? 4.624 -12.687 1.728 1.00 93.62 113 PRO A CA 1
ATOM 884 C C . PRO A 1 113 ? 5.349 -11.482 1.138 1.00 93.62 113 PRO A C 1
ATOM 886 O O . PRO A 1 113 ? 5.911 -11.604 0.058 1.00 93.62 113 PRO A O 1
ATOM 889 N N . VAL A 1 114 ? 5.392 -10.342 1.840 1.00 93.81 114 VAL A N 1
ATOM 890 C CA . VAL A 1 114 ? 6.174 -9.176 1.398 1.00 93.81 114 VAL A CA 1
ATOM 891 C C . VAL A 1 114 ? 7.664 -9.508 1.353 1.00 93.81 114 VAL A C 1
ATOM 893 O O . VAL A 1 114 ? 8.316 -9.215 0.356 1.00 93.81 114 VAL A O 1
ATOM 896 N N . ALA A 1 115 ? 8.210 -10.148 2.390 1.00 92.88 115 ALA A N 1
ATOM 897 C CA . ALA A 1 115 ? 9.616 -10.546 2.411 1.00 92.88 115 ALA A CA 1
ATOM 898 C C . ALA A 1 115 ? 9.940 -11.542 1.287 1.00 92.88 115 ALA A C 1
ATOM 900 O O . ALA A 1 115 ? 10.927 -11.368 0.576 1.00 92.88 115 ALA A O 1
ATOM 901 N N . VAL A 1 116 ? 9.076 -12.543 1.089 1.00 92.88 116 VAL A N 1
ATOM 902 C CA . VAL A 1 116 ? 9.181 -13.501 -0.021 1.00 92.88 116 VAL A CA 1
ATOM 903 C C . VAL A 1 116 ? 9.145 -12.767 -1.363 1.00 92.88 116 VAL A C 1
ATOM 905 O O . VAL A 1 116 ? 10.028 -12.974 -2.190 1.00 92.88 116 VAL A O 1
ATOM 908 N N . PHE A 1 117 ? 8.186 -11.860 -1.559 1.00 91.38 117 PHE A N 1
ATOM 909 C CA . PHE A 1 117 ? 8.073 -11.059 -2.774 1.00 91.38 117 PHE A CA 1
ATOM 910 C C . PHE A 1 117 ? 9.359 -10.279 -3.057 1.00 91.38 117 PHE A C 1
ATOM 912 O O . PHE A 1 117 ? 9.880 -10.375 -4.162 1.00 91.38 117 PHE A O 1
ATOM 919 N N . PHE A 1 118 ? 9.922 -9.576 -2.070 1.00 90.69 118 PHE A N 1
ATOM 920 C CA . PHE A 1 118 ? 11.173 -8.839 -2.263 1.00 90.69 118 PHE A CA 1
ATOM 921 C C . PHE A 1 118 ? 12.327 -9.755 -2.677 1.00 90.69 118 PHE A C 1
ATOM 923 O O . PHE A 1 118 ? 13.026 -9.420 -3.624 1.00 90.69 118 PHE A O 1
ATOM 930 N N . ILE A 1 119 ? 12.490 -10.918 -2.038 1.00 90.00 119 ILE A N 1
ATOM 931 C CA . ILE A 1 119 ? 13.575 -11.862 -2.356 1.00 90.00 119 ILE A CA 1
ATOM 932 C C . ILE A 1 119 ? 13.471 -12.370 -3.798 1.00 90.00 119 ILE A C 1
ATOM 934 O O . ILE A 1 119 ? 14.471 -12.391 -4.507 1.00 90.00 119 ILE A O 1
ATOM 938 N N . PHE A 1 120 ? 12.276 -12.759 -4.245 1.00 87.81 120 PHE A N 1
ATOM 939 C CA . PHE A 1 120 ? 12.099 -13.299 -5.594 1.00 87.81 120 PHE A CA 1
ATOM 940 C C . PHE A 1 120 ? 12.032 -12.210 -6.670 1.00 87.81 120 PHE A C 1
ATOM 942 O O . PHE A 1 120 ? 12.440 -12.452 -7.797 1.00 87.81 120 PHE A O 1
ATOM 949 N N . SER A 1 121 ? 11.558 -11.006 -6.344 1.00 85.94 121 SER A N 1
ATOM 950 C CA . SER A 1 121 ? 11.336 -9.939 -7.331 1.00 85.94 121 SER A CA 1
ATOM 951 C C . SER A 1 121 ? 12.603 -9.268 -7.871 1.00 85.94 121 SER A C 1
ATOM 953 O O . SER A 1 121 ? 12.504 -8.546 -8.857 1.00 85.94 121 SER A O 1
ATOM 955 N N . VAL A 1 122 ? 13.770 -9.469 -7.247 1.00 81.88 122 VAL A N 1
ATOM 956 C CA . VAL A 1 122 ? 15.026 -8.809 -7.656 1.00 81.88 122 VAL A CA 1
ATOM 957 C C . VAL A 1 122 ? 15.569 -9.370 -8.973 1.00 81.88 122 VAL A C 1
ATOM 959 O O . VAL A 1 122 ? 16.032 -8.601 -9.809 1.00 81.88 122 VAL A O 1
ATOM 962 N N . ASP A 1 123 ? 15.467 -10.685 -9.178 1.00 80.56 123 ASP A N 1
ATOM 963 C CA . ASP A 1 123 ? 16.075 -11.381 -10.325 1.00 80.56 123 ASP A CA 1
ATOM 964 C C . ASP A 1 123 ? 15.047 -11.810 -11.390 1.00 80.56 123 ASP A C 1
ATOM 966 O O . ASP A 1 123 ? 15.352 -12.582 -12.303 1.00 80.56 123 ASP A O 1
ATOM 970 N N . VAL A 1 124 ? 13.805 -11.332 -11.280 1.00 84.50 124 VAL A N 1
ATOM 971 C CA . VAL A 1 124 ? 12.713 -11.699 -12.188 1.00 84.50 124 VAL A CA 1
ATOM 972 C C . VAL A 1 124 ? 12.768 -10.867 -13.476 1.00 84.50 124 VAL A C 1
ATOM 974 O O . VAL A 1 124 ? 12.942 -9.647 -13.417 1.00 84.50 124 VAL A O 1
ATOM 977 N N . PRO A 1 125 ? 12.590 -11.491 -14.657 1.00 84.88 125 PRO A N 1
ATOM 978 C CA . PRO A 1 125 ? 12.547 -10.763 -15.916 1.00 84.88 125 PRO A CA 1
ATOM 979 C C . PRO A 1 125 ? 11.359 -9.794 -15.972 1.00 84.88 125 PRO A C 1
ATOM 981 O O . PRO A 1 125 ? 10.284 -10.047 -15.425 1.00 84.88 125 PRO A O 1
ATOM 984 N N . LEU A 1 126 ? 11.560 -8.680 -16.674 1.00 85.38 126 LEU A N 1
ATOM 985 C CA . LEU A 1 126 ? 10.547 -7.649 -16.878 1.00 85.38 126 LEU A CA 1
ATOM 986 C C . LEU A 1 126 ? 9.735 -7.954 -18.141 1.00 85.38 126 LEU A C 1
ATOM 988 O O . LEU A 1 126 ? 10.304 -8.205 -19.204 1.00 85.38 126 LEU A O 1
ATOM 992 N N . LEU A 1 127 ? 8.412 -7.899 -18.031 1.00 85.31 127 LEU A N 1
ATOM 993 C CA . LEU A 1 127 ? 7.467 -8.073 -19.128 1.00 85.31 127 LEU A CA 1
ATOM 994 C C . LEU A 1 127 ? 6.746 -6.757 -19.403 1.00 85.31 127 LEU A C 1
ATOM 996 O O . LEU A 1 127 ? 6.245 -6.105 -18.490 1.00 85.31 127 LEU A O 1
ATOM 1000 N N . TYR A 1 128 ? 6.661 -6.380 -20.675 1.00 84.25 128 TYR A N 1
ATOM 1001 C CA . TYR A 1 128 ? 5.828 -5.262 -21.096 1.00 84.25 128 TYR A CA 1
ATOM 1002 C C . TYR A 1 128 ? 4.431 -5.759 -21.470 1.00 84.25 128 TYR A C 1
ATOM 1004 O O . TYR A 1 128 ? 4.279 -6.594 -22.364 1.00 84.25 128 TYR A O 1
ATOM 1012 N N . HIS A 1 129 ? 3.406 -5.230 -20.804 1.00 83.06 129 HIS A N 1
ATOM 1013 C CA . HIS A 1 129 ? 2.014 -5.509 -21.132 1.00 83.06 129 HIS A CA 1
ATOM 1014 C C . HIS A 1 129 ? 1.517 -4.513 -22.177 1.00 83.06 129 HIS A C 1
ATOM 1016 O O . HIS A 1 129 ? 1.276 -3.345 -21.870 1.00 83.06 129 HIS A O 1
ATOM 1022 N N . PHE A 1 130 ? 1.318 -4.990 -23.409 1.00 82.44 130 PHE A N 1
ATOM 1023 C CA . PHE A 1 130 ? 0.817 -4.159 -24.507 1.00 82.44 130 PHE A CA 1
ATOM 1024 C C . PHE A 1 130 ? -0.606 -3.641 -24.267 1.00 82.44 130 PHE A C 1
ATOM 1026 O O . PHE A 1 130 ? -0.878 -2.499 -24.614 1.00 82.44 130 PHE A O 1
ATOM 1033 N N . ASP A 1 131 ? -1.477 -4.423 -23.622 1.00 79.81 131 ASP A N 1
ATOM 1034 C CA . ASP A 1 131 ? -2.874 -4.028 -23.379 1.00 79.81 131 ASP A CA 1
ATOM 1035 C C . ASP A 1 131 ? -3.003 -2.857 -22.391 1.00 79.81 131 ASP A C 1
ATOM 1037 O O . ASP A 1 131 ? -3.924 -2.049 -22.487 1.00 79.81 131 ASP A O 1
ATOM 1041 N N . GLY A 1 132 ? -2.086 -2.773 -21.423 1.00 71.69 132 GLY A N 1
ATOM 1042 C CA . GLY A 1 132 ? -2.090 -1.744 -20.380 1.00 71.69 132 GLY A CA 1
ATOM 1043 C C . GLY A 1 132 ? -1.015 -0.672 -20.548 1.00 71.69 132 GLY A C 1
ATOM 1044 O O . GLY A 1 132 ? -0.987 0.284 -19.777 1.00 71.69 132 GLY A O 1
ATOM 1045 N N . HIS A 1 133 ? -0.128 -0.829 -21.530 1.00 81.00 133 HIS A N 1
ATOM 1046 C CA . HIS A 1 133 ? 1.029 0.031 -21.771 1.00 81.00 133 HIS A CA 1
ATOM 1047 C C . HIS A 1 133 ? 1.939 0.247 -20.549 1.00 81.00 133 HIS A C 1
ATOM 1049 O O . HIS A 1 133 ? 2.483 1.335 -20.368 1.00 81.00 133 HIS A O 1
ATOM 1055 N N . TYR A 1 134 ? 2.142 -0.787 -19.729 1.00 80.62 134 TYR A N 1
ATOM 1056 C CA . TYR A 1 134 ? 2.989 -0.714 -18.536 1.00 80.62 134 TYR A CA 1
ATOM 1057 C C . TYR A 1 134 ? 3.960 -1.895 -18.439 1.00 80.62 134 TYR A C 1
ATOM 1059 O O . TYR A 1 134 ? 3.738 -2.969 -19.004 1.00 80.62 134 TYR A O 1
ATOM 1067 N N . TRP A 1 135 ? 5.057 -1.679 -17.712 1.00 82.44 135 TRP A N 1
ATOM 1068 C CA . TRP A 1 135 ? 6.041 -2.712 -17.396 1.00 82.44 135 TRP A CA 1
ATOM 1069 C C . TRP A 1 135 ? 5.717 -3.404 -16.089 1.00 82.44 135 TRP A C 1
ATOM 1071 O O . TRP A 1 135 ? 5.287 -2.765 -15.127 1.00 82.44 135 TRP A O 1
ATOM 1081 N N . ASP A 1 136 ? 5.985 -4.702 -16.051 1.00 83.06 136 ASP A N 1
ATOM 1082 C CA . ASP A 1 136 ? 5.697 -5.515 -14.893 1.00 83.06 136 ASP A CA 1
ATOM 1083 C C . ASP A 1 136 ? 6.692 -6.658 -14.662 1.00 83.06 136 ASP A C 1
ATOM 1085 O O . ASP A 1 136 ? 7.455 -7.028 -15.551 1.00 83.06 136 ASP A O 1
ATOM 1089 N N . LEU A 1 137 ? 6.692 -7.215 -13.451 1.00 83.62 137 LEU A N 1
ATOM 1090 C CA . LEU A 1 137 ? 7.461 -8.411 -13.106 1.00 83.62 137 LEU A CA 1
ATOM 1091 C C . LEU A 1 137 ? 6.726 -9.653 -13.624 1.00 83.62 137 LEU A C 1
ATOM 1093 O O . LEU A 1 137 ? 5.533 -9.821 -13.336 1.00 83.62 137 LEU A O 1
ATOM 1097 N N . VAL A 1 138 ? 7.437 -10.529 -14.340 1.00 75.56 138 VAL A N 1
ATOM 1098 C CA . VAL A 1 138 ? 6.916 -11.841 -14.758 1.00 75.56 138 VAL A CA 1
ATOM 1099 C C . VAL A 1 138 ? 6.508 -12.636 -13.513 1.00 75.56 138 VAL A C 1
ATOM 1101 O O . VAL A 1 138 ? 7.320 -12.846 -12.615 1.00 75.56 138 VAL A O 1
ATOM 1104 N N . ALA A 1 139 ? 5.227 -13.005 -13.443 1.00 59.69 139 ALA A N 1
ATOM 1105 C CA . ALA A 1 139 ? 4.648 -13.776 -12.341 1.00 59.69 139 ALA A CA 1
ATOM 1106 C C . ALA A 1 139 ? 4.988 -15.269 -12.436 1.00 59.69 139 ALA A C 1
ATOM 1108 O O . ALA A 1 139 ? 5.066 -15.780 -13.578 1.00 59.69 139 ALA A O 1
#

Secondary structure (DSSP, 8-state):
---B---HHHHHHHHHHHHHHHHHHHHHHSTT--HHHHHHHHHHHHHHHHHHHHHHHHHB-SGGGGGGHHHHHHHHHHHHHHHHHHHHHSS--S-HHHHHHHHHHHHHHHHHHHHHHHHHHTSPPEEEETTTTEEEE--

pLDDT: mean 87.79, std 7.68, range [43.66, 95.31]

Foldseek 3Di:
DDQFDDDPQLVVLQVLLCQLQVCLVVLVPDPPRFPLSPLVSLLSNLSSQLSVLSNLFQTGLDLVNQCSCLSCLLSVLSNVLSVVLNVCPPPHNPDVPVSVVSNVVSVCVRVVVSVVCVVVQPPFDWDQDPVRSGIHGDD

Radius of gyration: 17.6 Å; chains: 1; bounding box: 34×29×49 Å

Sequence (139 aa):
MDSFFLTYYSVSSLIGLVMGLTMGIYFLSVRNSSSAMKFLAMLLICAGSMNVAYFISSSFIEPLAAYHRWITVPVGLLMSMAPAQLFFHYPNNRWPRAARISLIVQLITVVLPVAVFFIFSVDVPLLYHFDGHYWDLVA